Protein AF-A0A2G9QAB9-F1 (afdb_monomer_lite)

Secondary structure (DSSP, 8-state):
-HHHHHHHHTT-TT--HHHHHHHHHHHHHHHHHHHHHHHHHHHTT--GGGSPPP--TTTTTTGGGGGGTS---------------------------------------PPP-------------PPP-PPPP--------HHHHHHHHHHHHHHHTS-----------

Sequence (169 aa):
MEKLLELVKSVYPMADITYLKAKIGSLRSTYNRERKKVQDSQRSGASADDVYVPRLWYYNILHFLSDQTEPRSLLSTLPLTSAEAPDVQPRPFTQEEVVEEPILTQESLSLSQEEAVASRLTESQVPPLRPPTKRARKSRNLEEAAFLRHATAAISMAPDGQEELLDRQ

Radius of gyration: 34.7 Å; chains: 1; bounding box: 94×98×58 Å

Foldseek 3Di:
DVVVQVVVCVVVVPDDPVNVVVVVVVVLVVLVVQVVQQVVQVVVVHDPVRGDDGPPPCNVVCVVSVVVPPDPPPPPPPDPPPDDDDDDDDDDDDDDDDDDDDDDDDDDDDDDDDDDDDDDDDDDDDDDDDDDDPDDDPDPDVVVVVVVVVVVVVVVPPDPPPDPPDDDD

Structure (mmCIF, N/CA/C/O backbone):
data_AF-A0A2G9QAB9-F1
#
_entry.id   AF-A0A2G9QAB9-F1
#
loop_
_atom_site.group_PDB
_atom_site.id
_atom_site.type_symbol
_atom_site.label_atom_id
_atom_site.label_alt_id
_atom_site.label_comp_id
_atom_site.label_asym_id
_atom_site.label_entity_id
_atom_site.label_seq_id
_atom_site.pdbx_PDB_ins_code
_atom_site.Cartn_x
_atom_site.Cartn_y
_atom_site.Cartn_z
_atom_site.occupancy
_atom_site.B_iso_or_equiv
_atom_site.auth_seq_id
_atom_site.auth_comp_id
_atom_site.auth_asym_id
_atom_site.auth_atom_id
_atom_site.pdbx_PDB_model_num
ATOM 1 N N . MET A 1 1 ? -11.568 7.956 9.936 1.00 93.00 1 MET A N 1
ATOM 2 C CA . MET A 1 1 ? -10.921 6.743 10.492 1.00 93.00 1 MET A CA 1
ATOM 3 C C . MET A 1 1 ? -11.928 5.812 11.154 1.00 93.00 1 MET A C 1
ATOM 5 O O . MET A 1 1 ? -11.860 4.622 10.895 1.00 93.00 1 MET A O 1
ATOM 9 N N . GLU A 1 2 ? -12.877 6.325 11.938 1.00 94.44 2 GLU A N 1
ATOM 10 C CA . GLU A 1 2 ? -13.872 5.518 12.672 1.00 94.44 2 GLU A CA 1
ATOM 11 C C . GLU A 1 2 ? -14.754 4.639 11.775 1.00 94.44 2 GLU A C 1
ATOM 13 O O . GLU A 1 2 ? -14.818 3.440 12.007 1.00 94.44 2 GLU A O 1
ATOM 18 N N . LYS A 1 3 ? -15.310 5.187 10.683 1.00 96.75 3 LYS A N 1
ATOM 19 C CA . LYS A 1 3 ? -16.096 4.409 9.700 1.00 96.75 3 LYS A CA 1
ATOM 20 C C . LYS A 1 3 ? -15.342 3.189 9.153 1.00 96.75 3 LYS A C 1
ATOM 22 O O . LYS A 1 3 ? -15.909 2.125 8.957 1.00 96.75 3 LYS A O 1
ATOM 27 N N . LEU A 1 4 ? -14.038 3.338 8.907 1.00 96.44 4 LEU A N 1
ATOM 28 C CA . LEU A 1 4 ? -13.205 2.234 8.429 1.00 96.44 4 LEU A CA 1
ATOM 29 C C . LEU A 1 4 ? -12.921 1.221 9.547 1.00 96.44 4 LEU A C 1
ATOM 31 O O . LEU A 1 4 ? -12.883 0.024 9.284 1.00 96.44 4 LEU A O 1
ATOM 35 N N . LEU A 1 5 ? -12.736 1.686 10.787 1.00 97.50 5 LEU A N 1
ATOM 36 C CA . LEU A 1 5 ? -12.577 0.804 11.942 1.00 97.50 5 LEU A CA 1
ATOM 37 C C . LEU A 1 5 ? -13.835 -0.034 12.187 1.00 97.50 5 LEU A C 1
ATOM 39 O O . LEU A 1 5 ? -13.713 -1.221 12.459 1.00 97.50 5 LEU A O 1
ATOM 43 N N . GLU A 1 6 ? -15.019 0.561 12.059 1.00 97.75 6 GLU A N 1
ATOM 44 C CA . GLU A 1 6 ? -16.305 -0.133 12.165 1.00 97.75 6 GLU A CA 1
ATOM 45 C C . GLU A 1 6 ? -16.415 -1.277 11.147 1.00 97.75 6 GLU A C 1
ATOM 47 O O . GLU A 1 6 ? -16.675 -2.418 11.526 1.00 97.75 6 GLU A O 1
ATOM 52 N N . LEU A 1 7 ? -16.095 -1.007 9.876 1.00 97.25 7 LEU A N 1
ATOM 53 C 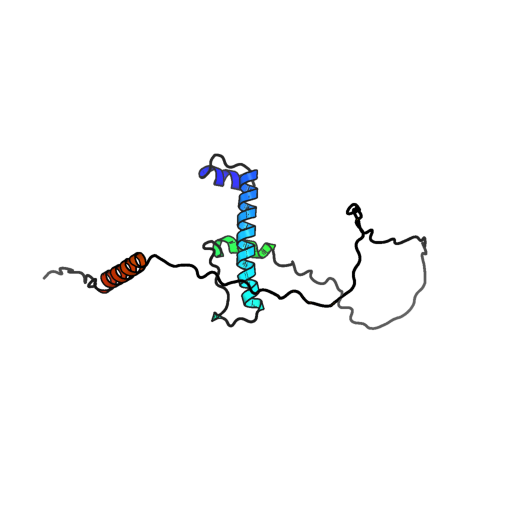CA . LEU A 1 7 ? -16.056 -2.041 8.837 1.00 97.25 7 LEU A CA 1
ATOM 54 C C . LEU A 1 7 ? -15.048 -3.148 9.166 1.00 97.25 7 LEU A C 1
ATOM 56 O O . LEU A 1 7 ? -15.363 -4.328 9.037 1.00 97.25 7 LEU A O 1
ATOM 60 N N . VAL A 1 8 ? -13.847 -2.795 9.631 1.00 97.12 8 VAL A N 1
ATOM 61 C CA . VAL A 1 8 ? -12.816 -3.784 9.984 1.00 97.12 8 VAL A CA 1
ATOM 62 C C . VAL A 1 8 ? -13.223 -4.621 11.197 1.00 97.12 8 VAL A C 1
ATOM 64 O O . VAL A 1 8 ? -12.924 -5.813 11.221 1.00 97.12 8 VAL A O 1
ATOM 67 N N . LYS A 1 9 ? -13.950 -4.049 12.164 1.00 97.38 9 LYS A N 1
ATOM 68 C CA . LYS A 1 9 ? -14.446 -4.767 13.347 1.00 97.38 9 LYS A CA 1
ATOM 69 C C . LYS A 1 9 ? -15.443 -5.875 13.018 1.00 97.38 9 LYS A C 1
ATOM 71 O O . LYS A 1 9 ? -15.509 -6.838 13.773 1.00 97.38 9 LYS A O 1
ATOM 76 N N . SER A 1 10 ? -16.147 -5.789 11.887 1.00 97.12 10 SER A N 1
ATOM 77 C CA . SER A 1 10 ? -17.009 -6.887 11.420 1.00 97.12 10 SER A CA 1
ATOM 78 C C . SER A 1 10 ? -16.228 -8.177 11.124 1.00 97.12 10 SER A C 1
ATOM 80 O O . SER A 1 10 ? -16.763 -9.268 11.295 1.00 97.12 10 SER A O 1
ATOM 82 N N . VAL A 1 11 ? -14.950 -8.060 10.737 1.00 97.19 11 VAL A N 1
ATOM 83 C CA . VAL A 1 11 ? -14.059 -9.195 10.433 1.00 97.19 11 VAL A CA 1
ATOM 84 C C . VAL A 1 11 ? -13.089 -9.472 11.586 1.00 97.19 11 VAL A C 1
ATOM 86 O O . VAL A 1 11 ? -12.785 -10.622 11.887 1.00 97.19 11 VAL A O 1
ATOM 89 N N . TYR A 1 12 ? -12.607 -8.418 12.250 1.00 96.00 12 TYR A N 1
ATOM 90 C CA . TYR A 1 12 ? -11.647 -8.475 13.352 1.00 96.00 12 TYR A CA 1
ATOM 91 C C . TYR A 1 12 ? -12.161 -7.657 14.547 1.00 96.00 12 TYR A C 1
ATOM 93 O O . TYR A 1 12 ? -11.788 -6.490 14.694 1.00 96.00 12 TYR A O 1
ATOM 101 N N . PRO A 1 13 ? -12.978 -8.248 15.438 1.00 96.88 13 PRO A N 1
ATOM 102 C CA . PRO A 1 13 ? -13.661 -7.514 16.512 1.00 96.88 13 PRO A CA 1
ATOM 103 C C . PRO A 1 13 ? -12.726 -6.778 17.480 1.00 96.88 13 PRO A C 1
ATOM 105 O O . PRO A 1 13 ? -13.091 -5.750 18.044 1.00 96.88 13 PRO A O 1
ATOM 108 N N . MET A 1 14 ? -11.504 -7.290 17.653 1.00 96.56 14 MET A N 1
ATOM 109 C CA . MET A 1 14 ? -10.476 -6.727 18.537 1.00 96.56 14 MET A CA 1
ATOM 110 C C . MET A 1 14 ? -9.619 -5.639 17.880 1.00 96.56 14 MET A C 1
ATOM 112 O O . MET A 1 14 ? -8.694 -5.130 18.508 1.00 96.56 14 MET A O 1
ATOM 116 N N . ALA A 1 15 ? -9.892 -5.277 16.625 1.00 97.00 15 ALA A N 1
ATOM 117 C CA . ALA A 1 15 ? -9.153 -4.221 15.952 1.00 97.00 15 ALA A CA 1
ATOM 118 C C . ALA A 1 15 ? -9.376 -2.865 16.641 1.00 97.00 15 ALA A C 1
ATOM 120 O O . ALA A 1 15 ? -10.510 -2.449 16.905 1.00 97.00 15 ALA A O 1
ATOM 121 N N . ASP A 1 16 ? -8.279 -2.150 16.871 1.00 97.00 16 ASP A N 1
ATOM 122 C CA . ASP A 1 16 ? -8.261 -0.782 17.370 1.00 97.00 16 ASP A CA 1
ATOM 123 C C . ASP A 1 16 ? -7.763 0.199 16.289 1.00 97.00 16 ASP A C 1
ATOM 125 O O . ASP A 1 16 ? -7.364 -0.171 15.177 1.00 97.00 16 ASP A O 1
ATOM 129 N N . ILE A 1 17 ? -7.808 1.498 16.600 1.00 96.69 17 ILE A N 1
ATOM 130 C CA . ILE A 1 17 ? -7.351 2.545 15.673 1.00 96.69 17 ILE A CA 1
ATOM 131 C C . ILE A 1 17 ? -5.855 2.379 15.364 1.00 96.69 17 ILE A C 1
ATOM 133 O O . ILE A 1 17 ? -5.431 2.640 14.233 1.00 96.69 17 ILE A O 1
ATOM 137 N N . THR A 1 18 ? -5.061 1.948 16.346 1.00 97.69 18 THR A N 1
ATOM 138 C CA . THR A 1 18 ? -3.613 1.745 16.217 1.00 97.69 18 THR A CA 1
ATOM 139 C C . THR A 1 18 ? -3.305 0.666 15.188 1.00 97.69 18 THR A C 1
ATOM 141 O O . THR A 1 18 ? -2.564 0.919 14.233 1.00 97.69 18 THR A O 1
ATOM 144 N N . TYR A 1 19 ? -3.946 -0.496 15.317 1.00 96.38 19 TYR A N 1
ATOM 145 C CA . TYR A 1 19 ? -3.878 -1.600 14.369 1.00 96.38 19 TYR A CA 1
ATOM 146 C C . TYR A 1 19 ? -4.242 -1.138 12.962 1.00 96.38 19 TYR A C 1
ATOM 148 O O . TYR A 1 19 ? -3.509 -1.405 12.009 1.00 96.38 19 TYR A O 1
ATOM 156 N N . LEU A 1 20 ? -5.340 -0.391 12.820 1.00 97.62 20 LEU A N 1
ATOM 157 C CA . LEU A 1 20 ? -5.798 0.068 11.513 1.00 97.62 20 LEU A CA 1
ATOM 158 C C . LEU A 1 20 ? -4.801 1.032 10.856 1.00 97.62 20 LEU A C 1
ATOM 160 O O . LEU A 1 20 ? -4.479 0.878 9.6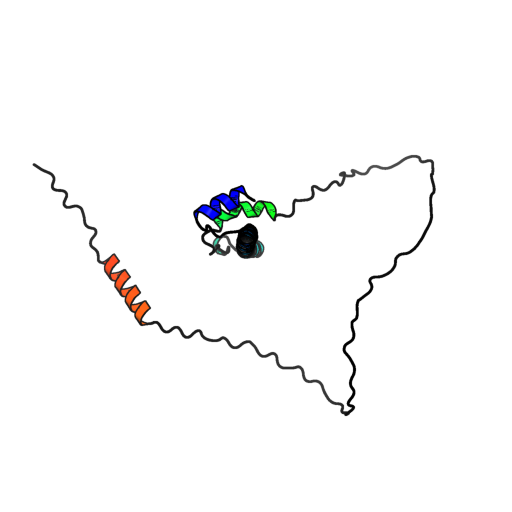76 1.00 97.62 20 LEU A O 1
ATOM 164 N N . LYS A 1 21 ? -4.265 1.998 11.612 1.00 97.44 21 LYS A N 1
ATOM 165 C CA . LYS A 1 21 ? -3.216 2.907 11.120 1.00 97.44 21 LYS A CA 1
ATOM 166 C C . LYS A 1 21 ? -1.971 2.132 10.689 1.00 97.44 21 LYS A C 1
ATOM 168 O O . LYS A 1 21 ? -1.460 2.372 9.594 1.00 97.44 21 LYS A O 1
ATOM 173 N N . ALA A 1 22 ? -1.525 1.176 11.505 1.00 97.94 22 ALA A N 1
ATOM 174 C CA . ALA A 1 22 ? -0.383 0.323 11.189 1.00 97.94 22 ALA A CA 1
ATOM 175 C C . ALA A 1 22 ? -0.632 -0.512 9.921 1.00 97.94 22 ALA A C 1
ATOM 177 O O . ALA A 1 22 ? 0.230 -0.587 9.042 1.00 97.94 22 ALA A O 1
ATOM 178 N N . LYS A 1 23 ? -1.835 -1.077 9.771 1.00 97.25 23 LYS A N 1
ATOM 179 C CA . LYS A 1 23 ? -2.227 -1.865 8.598 1.00 97.25 23 LYS A CA 1
ATOM 180 C C . LYS A 1 23 ? -2.237 -1.024 7.324 1.00 97.25 23 LYS A C 1
ATOM 182 O O . LYS A 1 23 ? -1.653 -1.442 6.326 1.00 97.25 23 LYS A O 1
ATOM 187 N N . ILE A 1 24 ? -2.836 0.168 7.362 1.00 96.75 24 ILE A N 1
ATOM 188 C CA . ILE A 1 24 ? -2.835 1.112 6.232 1.00 96.75 24 ILE A CA 1
ATOM 189 C C . ILE A 1 24 ? -1.400 1.503 5.869 1.00 96.75 24 ILE A C 1
ATOM 191 O O . ILE A 1 24 ? -1.041 1.496 4.692 1.00 96.75 24 ILE A O 1
ATOM 195 N N . GLY A 1 25 ? -0.566 1.804 6.869 1.00 97.25 25 GLY A N 1
ATOM 196 C CA . GLY A 1 25 ? 0.851 2.107 6.667 1.00 97.25 25 GLY A CA 1
ATOM 197 C C . GLY A 1 25 ? 1.595 0.964 5.974 1.00 97.25 25 GLY A C 1
ATOM 198 O O . GLY A 1 25 ? 2.276 1.188 4.974 1.00 97.25 25 GLY A O 1
ATOM 199 N N . SER A 1 26 ? 1.405 -0.272 6.440 1.00 97.88 26 SER A N 1
ATOM 200 C CA . SER A 1 26 ? 2.007 -1.472 5.846 1.00 97.88 26 SER A CA 1
ATOM 201 C C . SER A 1 26 ? 1.554 -1.707 4.399 1.00 97.88 26 SER A C 1
ATOM 203 O O . SER A 1 26 ? 2.387 -1.973 3.525 1.00 97.88 26 SER A O 1
ATOM 205 N N . LEU A 1 27 ? 0.257 -1.536 4.112 1.00 97.12 27 LEU A N 1
ATOM 206 C CA . LEU A 1 27 ? -0.296 -1.652 2.758 1.00 97.12 27 LEU A CA 1
ATOM 207 C C . LEU A 1 27 ? 0.298 -0.603 1.814 1.00 97.12 27 LEU A C 1
ATOM 209 O O . LEU A 1 27 ? 0.808 -0.966 0.755 1.00 97.12 27 LEU A O 1
ATOM 213 N N . ARG A 1 28 ? 0.323 0.673 2.226 1.00 96.81 28 ARG A N 1
ATOM 214 C CA . ARG A 1 28 ? 0.951 1.765 1.460 1.00 96.81 28 ARG A CA 1
ATOM 215 C C . ARG A 1 28 ? 2.426 1.488 1.195 1.00 96.81 28 ARG A C 1
ATOM 217 O O . ARG A 1 28 ? 2.890 1.613 0.069 1.00 96.81 28 ARG A O 1
ATOM 224 N N . SER A 1 29 ? 3.155 1.076 2.228 1.00 97.25 29 SER A N 1
ATOM 225 C CA . SER A 1 29 ? 4.582 0.772 2.141 1.00 97.25 29 SER A CA 1
ATOM 226 C C . SER A 1 29 ? 4.859 -0.365 1.150 1.00 97.25 29 SER A C 1
ATOM 228 O O . SER A 1 29 ? 5.771 -0.274 0.329 1.00 97.25 29 SER A O 1
ATOM 230 N N . THR A 1 30 ? 4.043 -1.421 1.186 1.00 97.69 30 THR A N 1
ATOM 231 C CA . THR A 1 30 ? 4.165 -2.573 0.283 1.00 97.69 30 THR A CA 1
ATOM 232 C C . THR A 1 30 ? 3.836 -2.198 -1.157 1.00 97.69 30 THR A C 1
ATOM 234 O O . THR A 1 30 ? 4.619 -2.514 -2.050 1.00 97.69 30 THR A O 1
ATOM 237 N N . TYR A 1 31 ? 2.746 -1.459 -1.375 1.00 97.62 31 TYR A N 1
ATOM 238 C CA . TYR A 1 31 ? 2.379 -0.949 -2.696 1.00 97.62 31 TYR A CA 1
ATOM 239 C C . TYR A 1 31 ? 3.464 -0.039 -3.284 1.00 97.62 31 TYR A C 1
ATOM 241 O O . TYR A 1 31 ? 3.894 -0.254 -4.412 1.00 97.62 31 TYR A O 1
ATOM 249 N N . ASN A 1 32 ? 3.975 0.922 -2.508 1.00 96.00 32 ASN A N 1
ATOM 250 C CA . ASN A 1 32 ? 4.987 1.868 -2.984 1.00 96.00 32 ASN A CA 1
ATOM 251 C C . ASN A 1 32 ? 6.300 1.176 -3.368 1.00 96.00 32 ASN A C 1
ATOM 253 O O . ASN A 1 32 ? 6.913 1.541 -4.369 1.00 96.00 32 ASN A O 1
ATOM 257 N N . ARG A 1 33 ? 6.723 0.151 -2.613 1.00 96.56 33 ARG A N 1
ATOM 258 C CA . ARG A 1 33 ? 7.885 -0.672 -2.984 1.00 96.56 33 ARG A CA 1
ATOM 259 C C . ARG A 1 33 ? 7.665 -1.401 -4.301 1.00 96.56 33 ARG A C 1
ATOM 261 O O . ARG A 1 33 ? 8.578 -1.458 -5.118 1.00 96.56 33 ARG A O 1
ATOM 268 N N . GLU A 1 34 ? 6.480 -1.970 -4.490 1.00 96.94 34 GLU A N 1
ATOM 269 C CA . GLU A 1 34 ? 6.161 -2.693 -5.716 1.00 96.94 34 GLU A CA 1
ATOM 270 C C . GLU A 1 34 ? 6.085 -1.743 -6.913 1.00 96.94 34 GLU A C 1
ATOM 272 O O . GLU A 1 34 ? 6.718 -1.988 -7.936 1.00 96.94 34 GLU A O 1
ATOM 277 N N . ARG A 1 35 ? 5.404 -0.602 -6.760 1.00 95.06 35 ARG A N 1
ATOM 278 C CA . ARG A 1 35 ? 5.296 0.417 -7.808 1.00 95.06 35 ARG A CA 1
ATOM 279 C C . ARG A 1 35 ? 6.649 1.011 -8.175 1.00 95.06 35 ARG A C 1
ATOM 281 O O . ARG A 1 35 ? 6.883 1.257 -9.351 1.00 95.06 35 ARG A O 1
ATOM 288 N N . LYS A 1 36 ? 7.553 1.189 -7.209 1.00 94.81 36 LYS A N 1
ATOM 289 C CA . LYS A 1 36 ? 8.916 1.643 -7.495 1.00 94.81 36 LYS A CA 1
ATOM 290 C C . LYS A 1 36 ? 9.631 0.715 -8.481 1.00 94.81 36 LYS A C 1
ATOM 292 O O . LYS A 1 36 ? 10.237 1.212 -9.413 1.00 94.81 36 LYS A O 1
ATOM 297 N N . LYS A 1 37 ? 9.491 -0.609 -8.353 1.00 95.19 37 LYS A N 1
ATOM 298 C CA . LYS A 1 37 ? 10.089 -1.559 -9.313 1.00 95.19 37 LYS A CA 1
ATOM 299 C C . LYS A 1 37 ? 9.526 -1.389 -10.723 1.00 95.19 37 LYS A C 1
ATOM 301 O O . LYS A 1 37 ? 10.278 -1.446 -11.689 1.00 95.19 37 LYS A O 1
ATOM 306 N N . VAL A 1 38 ? 8.215 -1.163 -10.830 1.00 93.88 38 VAL A N 1
ATOM 307 C CA . VAL A 1 38 ? 7.553 -0.884 -12.113 1.00 93.88 38 VAL A CA 1
ATOM 308 C C . VAL A 1 38 ? 8.126 0.393 -12.727 1.00 93.88 38 VAL A C 1
ATOM 310 O O . VAL A 1 38 ? 8.597 0.368 -13.860 1.00 93.88 38 VAL A O 1
ATOM 313 N N . GLN A 1 39 ? 8.164 1.484 -11.959 1.00 93.12 39 GLN A N 1
ATOM 314 C CA . GLN A 1 39 ? 8.689 2.775 -12.412 1.00 93.12 39 GLN A CA 1
ATOM 315 C C . GLN A 1 39 ? 10.171 2.698 -12.793 1.00 93.12 39 GLN A C 1
ATOM 317 O O . GLN A 1 39 ? 10.563 3.223 -13.831 1.00 93.12 39 GLN A O 1
ATOM 322 N N . ASP A 1 40 ? 10.984 2.015 -11.987 1.00 92.38 40 ASP A N 1
ATOM 323 C CA . ASP A 1 40 ? 12.408 1.828 -12.254 1.00 92.38 40 ASP A CA 1
ATOM 324 C C . ASP A 1 40 ? 12.609 1.041 -13.563 1.00 92.38 40 ASP A C 1
ATOM 326 O O . ASP A 1 40 ? 13.428 1.442 -14.386 1.00 92.38 40 ASP A O 1
ATOM 330 N N . SER A 1 41 ? 11.807 -0.003 -13.819 1.00 92.56 41 SER A N 1
ATOM 331 C CA . SER A 1 41 ? 11.879 -0.755 -15.084 1.00 92.56 41 SER A CA 1
ATOM 332 C C . SER A 1 41 ? 11.522 0.095 -16.308 1.00 92.56 41 SER A C 1
ATOM 334 O O . SER A 1 41 ? 12.213 0.029 -17.320 1.00 92.56 41 SER A O 1
ATOM 336 N N . GLN A 1 42 ? 10.507 0.959 -16.199 1.00 89.56 42 GLN A N 1
ATOM 337 C CA . GLN A 1 42 ? 10.116 1.877 -17.274 1.00 89.56 42 GLN A CA 1
ATOM 338 C C . GLN A 1 42 ? 11.202 2.928 -17.530 1.00 89.56 42 GLN A C 1
ATOM 340 O O . GLN A 1 42 ? 11.534 3.232 -18.674 1.00 89.56 42 GLN A O 1
ATOM 345 N N . ARG A 1 43 ? 11.793 3.473 -16.458 1.00 88.50 43 ARG A N 1
ATOM 346 C CA . ARG A 1 43 ? 12.820 4.519 -16.540 1.00 88.50 43 ARG A CA 1
ATOM 347 C C . ARG A 1 43 ? 14.127 4.021 -17.151 1.00 88.50 43 ARG A C 1
ATOM 349 O O . ARG A 1 43 ? 14.826 4.804 -17.788 1.00 88.50 43 ARG A O 1
ATOM 356 N N . SER A 1 44 ? 14.459 2.746 -16.974 1.00 83.69 44 SER A N 1
ATOM 357 C CA . SER A 1 44 ? 15.655 2.131 -17.558 1.00 83.69 44 SER A CA 1
ATOM 358 C C . SER A 1 44 ? 15.576 1.919 -19.078 1.00 83.69 44 SER A C 1
ATOM 360 O O . SER A 1 44 ? 16.509 1.355 -19.640 1.00 83.69 44 SER A O 1
ATOM 362 N N . GLY A 1 45 ? 14.515 2.386 -19.750 1.00 73.06 45 GLY A N 1
ATOM 363 C CA . GLY A 1 45 ? 14.372 2.258 -21.203 1.00 73.06 45 GLY A CA 1
ATOM 364 C C . GLY A 1 45 ? 14.088 0.823 -21.644 1.00 73.06 45 GLY A C 1
ATOM 365 O O . GLY A 1 45 ? 14.497 0.426 -22.732 1.00 73.06 45 GLY A O 1
ATOM 366 N N . ALA A 1 46 ? 13.431 0.043 -20.783 1.00 69.25 46 ALA A N 1
ATOM 367 C CA . ALA A 1 46 ? 12.987 -1.306 -21.098 1.00 69.25 46 ALA A CA 1
ATOM 368 C C . ALA A 1 46 ? 12.077 -1.303 -22.340 1.00 69.25 46 ALA A C 1
ATOM 370 O O . ALA A 1 46 ? 11.205 -0.438 -22.471 1.00 69.25 46 ALA A O 1
ATOM 371 N N . SER A 1 47 ? 12.261 -2.284 -23.233 1.00 71.00 47 SER A N 1
ATOM 372 C CA . SER A 1 47 ? 11.263 -2.589 -24.265 1.00 71.00 47 SER A CA 1
ATOM 373 C C . SER A 1 47 ? 9.925 -2.928 -23.592 1.00 71.00 47 SER A C 1
ATOM 375 O O . SER A 1 47 ? 9.902 -3.303 -22.419 1.00 71.00 47 SER A O 1
ATOM 377 N N . ALA A 1 48 ? 8.800 -2.819 -24.305 1.00 69.31 48 ALA A N 1
ATOM 378 C CA . ALA A 1 48 ? 7.472 -3.095 -23.739 1.00 69.31 48 ALA A CA 1
ATOM 379 C C . ALA A 1 48 ? 7.371 -4.493 -23.087 1.00 69.31 48 ALA A C 1
ATOM 381 O O . ALA A 1 48 ? 6.647 -4.661 -22.107 1.00 69.31 48 ALA A O 1
ATOM 382 N N . ASP A 1 49 ? 8.157 -5.454 -23.579 1.00 71.75 49 ASP A N 1
ATOM 383 C CA . ASP A 1 49 ? 8.228 -6.827 -23.068 1.00 71.75 49 ASP A CA 1
ATOM 384 C C . ASP A 1 49 ? 9.131 -6.993 -21.825 1.00 71.75 49 ASP A C 1
ATOM 386 O O . ASP A 1 49 ? 9.041 -8.002 -21.127 1.00 71.75 49 ASP A O 1
ATOM 390 N N . ASP A 1 50 ? 9.964 -5.996 -21.506 1.00 80.06 50 ASP A N 1
ATOM 391 C CA . ASP A 1 50 ? 10.924 -6.008 -20.390 1.00 80.06 50 ASP A CA 1
ATOM 392 C C . ASP A 1 50 ? 10.427 -5.230 -19.151 1.00 80.06 50 ASP A C 1
ATOM 394 O O . ASP A 1 50 ? 11.123 -5.144 -18.131 1.00 80.06 50 ASP A O 1
ATOM 398 N N . VAL A 1 51 ? 9.224 -4.644 -19.205 1.00 88.62 51 VAL A N 1
ATOM 399 C CA . VAL A 1 51 ? 8.650 -3.900 -18.074 1.00 88.62 51 VAL A CA 1
ATOM 400 C C . VAL A 1 51 ? 8.331 -4.855 -16.926 1.00 88.62 51 VAL A C 1
ATOM 402 O O . VAL A 1 51 ? 7.695 -5.897 -17.091 1.00 88.62 51 VAL A O 1
ATOM 405 N N . TYR A 1 52 ? 8.743 -4.479 -15.716 1.00 94.50 52 TYR A N 1
ATOM 406 C CA . TYR A 1 52 ? 8.484 -5.271 -14.524 1.00 94.50 52 TYR A CA 1
ATOM 407 C C . TYR A 1 52 ? 6.979 -5.410 -14.277 1.00 94.50 52 TYR A C 1
ATOM 409 O O . TYR A 1 52 ? 6.287 -4.431 -13.989 1.00 94.50 52 TYR A O 1
ATOM 417 N N . VAL A 1 53 ? 6.495 -6.651 -14.309 1.00 94.31 53 VAL A N 1
ATOM 418 C CA . VAL A 1 53 ? 5.116 -6.992 -13.954 1.00 94.31 53 VAL A CA 1
ATOM 419 C C . VAL A 1 53 ? 4.999 -7.151 -12.430 1.00 94.31 53 VAL A C 1
ATOM 421 O O . VAL A 1 53 ? 5.704 -7.990 -11.848 1.00 94.31 53 VAL A O 1
ATOM 424 N N . PRO A 1 54 ? 4.114 -6.384 -11.758 1.00 96.50 54 PRO A N 1
ATOM 425 C CA . PRO A 1 54 ? 3.856 -6.528 -10.329 1.00 96.50 54 PRO A CA 1
ATOM 426 C C . PRO A 1 54 ? 3.475 -7.957 -9.949 1.00 96.50 54 PRO A C 1
ATOM 428 O O . PRO A 1 54 ? 2.602 -8.572 -10.557 1.00 96.50 54 PRO A O 1
ATOM 431 N N . ARG A 1 55 ? 4.088 -8.471 -8.882 1.00 95.94 55 ARG A N 1
ATOM 432 C CA . ARG A 1 55 ? 3.744 -9.773 -8.286 1.00 95.94 55 ARG A CA 1
ATOM 433 C C . ARG A 1 55 ? 2.718 -9.643 -7.165 1.00 95.94 55 ARG A C 1
ATOM 435 O O . ARG A 1 55 ? 2.149 -10.636 -6.718 1.00 95.94 55 ARG A O 1
ATOM 442 N N . LEU A 1 56 ? 2.508 -8.426 -6.672 1.00 97.12 56 LEU A N 1
ATOM 443 C CA . LEU A 1 56 ? 1.534 -8.134 -5.633 1.00 97.12 56 LEU A CA 1
ATOM 444 C C . LEU A 1 56 ? 0.106 -8.294 -6.180 1.00 97.12 56 LEU A C 1
ATOM 446 O O . LEU A 1 56 ? -0.355 -7.468 -6.957 1.00 97.12 56 LEU A O 1
ATOM 450 N N . TRP A 1 57 ? -0.618 -9.329 -5.747 1.00 97.25 57 TRP A N 1
ATOM 451 C CA . TRP A 1 57 ? -1.933 -9.671 -6.319 1.00 97.25 57 TRP A CA 1
ATOM 452 C C . TRP A 1 57 ? -2.975 -8.542 -6.222 1.00 97.25 57 TRP A C 1
ATOM 454 O O . TRP A 1 57 ? -3.796 -8.366 -7.114 1.00 97.25 57 TRP A O 1
ATOM 464 N N . TYR A 1 58 ? -2.916 -7.734 -5.162 1.00 96.19 58 TYR A N 1
ATOM 465 C CA . TYR A 1 58 ? -3.804 -6.589 -4.930 1.00 96.19 58 TYR A CA 1
ATOM 466 C C . TYR A 1 58 ? -3.223 -5.262 -5.431 1.00 96.19 58 TYR A C 1
ATOM 468 O O . TYR A 1 58 ? -3.679 -4.194 -5.022 1.00 96.19 58 TYR A O 1
ATOM 476 N N . TYR A 1 59 ? -2.211 -5.303 -6.301 1.00 96.88 59 TYR A N 1
ATOM 477 C CA . TYR A 1 59 ? -1.571 -4.106 -6.843 1.00 96.88 59 TYR A CA 1
ATOM 478 C C . TYR A 1 59 ? -2.578 -3.181 -7.534 1.00 96.88 59 TYR A C 1
ATOM 480 O O . TYR A 1 59 ? -2.671 -2.010 -7.175 1.00 96.88 59 TYR A O 1
ATOM 488 N N . ASN A 1 60 ? -3.397 -3.731 -8.439 1.00 95.94 60 ASN A N 1
ATOM 489 C CA . ASN A 1 60 ? -4.405 -2.964 -9.178 1.00 95.94 60 ASN A CA 1
ATOM 490 C C . ASN A 1 60 ? -5.494 -2.391 -8.255 1.00 95.94 60 ASN A C 1
ATOM 492 O O . ASN A 1 60 ? -5.956 -1.275 -8.462 1.00 95.94 60 ASN A O 1
ATOM 496 N N . ILE A 1 61 ? -5.860 -3.111 -7.188 1.00 97.12 61 ILE A N 1
ATOM 497 C CA . ILE A 1 61 ? -6.850 -2.651 -6.197 1.00 97.12 61 ILE A CA 1
ATOM 498 C C . ILE A 1 61 ? -6.321 -1.431 -5.427 1.00 97.12 61 ILE A C 1
ATOM 500 O O . ILE A 1 61 ? -7.082 -0.538 -5.063 1.00 97.12 61 ILE A O 1
ATOM 504 N N . LEU A 1 62 ? -5.008 -1.374 -5.189 1.00 95.81 62 LEU A N 1
ATOM 505 C CA . LEU A 1 62 ? -4.344 -0.260 -4.515 1.00 95.81 62 LEU A CA 1
ATOM 506 C C . LEU A 1 62 ? -3.871 0.842 -5.471 1.00 95.81 62 LEU A C 1
ATOM 508 O O . LEU A 1 62 ? -3.191 1.765 -5.018 1.00 95.81 62 LEU A O 1
ATOM 512 N N . HIS A 1 63 ? -4.243 0.788 -6.757 1.00 94.50 63 HIS A N 1
ATOM 513 C CA . HIS A 1 63 ? -3.764 1.743 -7.755 1.00 94.50 63 HIS A CA 1
ATOM 514 C C . HIS A 1 63 ? -4.058 3.191 -7.354 1.00 94.50 63 HIS A C 1
ATOM 516 O O . HIS A 1 63 ? -3.167 4.018 -7.465 1.00 94.50 63 HIS A O 1
ATOM 522 N N . PHE A 1 64 ? -5.218 3.471 -6.742 1.00 94.25 64 PHE A N 1
ATOM 523 C CA . PHE A 1 64 ? -5.622 4.803 -6.250 1.00 94.25 64 PHE A CA 1
ATOM 524 C C . PHE A 1 64 ? -4.619 5.488 -5.294 1.00 94.25 64 PHE A C 1
ATOM 526 O O . PHE A 1 64 ? -4.741 6.671 -4.983 1.00 94.25 64 PHE A O 1
ATOM 533 N N . LEU A 1 65 ? -3.633 4.755 -4.769 1.00 93.31 65 LEU A N 1
ATOM 534 C CA . LEU A 1 65 ? -2.539 5.322 -3.983 1.00 93.31 65 LEU A CA 1
ATOM 535 C C . LEU A 1 65 ? -1.461 6.012 -4.849 1.00 93.31 65 LEU A C 1
ATOM 537 O O . LEU A 1 65 ? -0.603 6.693 -4.286 1.00 93.31 65 LEU A O 1
ATOM 541 N N . SER A 1 66 ? -1.464 5.851 -6.182 1.00 90.12 66 SER A N 1
ATOM 542 C CA . SER A 1 66 ? -0.558 6.550 -7.117 1.00 90.12 66 SER A CA 1
ATOM 543 C C . SER A 1 66 ? -0.668 8.062 -7.004 1.00 90.12 66 SER A C 1
ATOM 545 O O . SER A 1 66 ? 0.345 8.755 -6.892 1.00 90.12 66 SER A O 1
ATOM 547 N N . ASP A 1 67 ? -1.896 8.550 -6.908 1.00 82.31 67 ASP A N 1
ATOM 548 C CA . ASP A 1 67 ? -2.234 9.966 -7.066 1.00 82.31 67 ASP A CA 1
ATOM 549 C C . ASP A 1 67 ? -1.701 10.826 -5.910 1.00 82.31 67 ASP A C 1
ATOM 551 O O . ASP A 1 67 ? -1.557 12.039 -6.020 1.00 82.31 67 ASP A O 1
ATOM 555 N N . GLN A 1 68 ? -1.370 10.195 -4.780 1.00 73.06 68 GLN A N 1
ATOM 556 C CA . GLN A 1 68 ? -0.838 10.874 -3.594 1.00 73.06 68 GLN A CA 1
ATOM 557 C C . GLN A 1 68 ? 0.680 11.054 -3.620 1.00 73.06 68 GLN A C 1
ATOM 559 O O . GLN A 1 68 ? 1.239 11.686 -2.726 1.00 73.06 68 GLN A O 1
ATOM 564 N N . THR A 1 69 ? 1.361 10.434 -4.578 1.00 65.50 69 THR A N 1
ATOM 565 C CA . THR A 1 69 ? 2.821 10.265 -4.539 1.00 65.50 69 THR A CA 1
ATOM 566 C C . THR A 1 69 ? 3.545 10.847 -5.735 1.00 65.50 69 THR A C 1
ATOM 568 O O . THR A 1 69 ? 4.775 10.874 -5.727 1.00 65.50 69 THR A O 1
ATOM 571 N N . GLU A 1 70 ? 2.818 11.308 -6.749 1.00 67.50 70 GLU A N 1
ATOM 572 C CA . GLU A 1 70 ? 3.438 12.159 -7.748 1.00 67.50 70 GLU A CA 1
ATOM 573 C C . GLU A 1 70 ? 3.771 13.502 -7.094 1.00 67.50 70 GLU A C 1
ATOM 575 O O . GLU A 1 70 ? 2.940 14.046 -6.354 1.00 67.50 70 GLU A O 1
ATOM 580 N N . PRO A 1 71 ? 4.984 14.039 -7.312 1.00 66.31 71 PRO A N 1
ATOM 581 C CA . PRO A 1 71 ? 5.270 15.416 -6.961 1.00 66.31 71 PRO A CA 1
ATOM 582 C C . PRO A 1 71 ? 4.186 16.253 -7.627 1.00 66.31 71 PRO A C 1
ATOM 584 O O . PRO A 1 71 ? 4.102 16.269 -8.855 1.00 66.31 71 PRO A O 1
ATOM 587 N N . ARG A 1 72 ? 3.317 16.899 -6.835 1.00 65.00 72 ARG A N 1
ATOM 588 C CA . ARG A 1 72 ? 2.418 17.918 -7.376 1.00 65.00 72 ARG A CA 1
ATOM 589 C C . ARG A 1 72 ? 3.324 18.885 -8.115 1.00 65.00 72 ARG A C 1
ATOM 591 O O . ARG A 1 72 ? 4.122 19.563 -7.472 1.00 65.00 72 ARG A O 1
ATOM 598 N N . SER A 1 73 ? 3.253 18.859 -9.444 1.00 58.88 73 SER A N 1
ATOM 599 C CA . SER A 1 73 ? 4.024 19.756 -10.287 1.00 58.88 73 SER A CA 1
ATOM 600 C C . SER A 1 73 ? 3.678 21.157 -9.814 1.00 58.88 73 SER A C 1
ATOM 602 O O . SER A 1 73 ? 2.522 21.577 -9.910 1.00 58.88 73 SER A O 1
ATOM 604 N N . LEU A 1 74 ? 4.637 21.821 -9.167 1.00 64.75 74 LEU A N 1
ATOM 605 C CA . LEU A 1 74 ? 4.478 23.208 -8.779 1.00 64.75 74 LEU A CA 1
ATOM 606 C C . LEU A 1 74 ? 4.378 23.953 -10.102 1.00 64.75 74 LEU A C 1
ATOM 608 O O . LEU A 1 74 ? 5.383 24.122 -10.790 1.00 64.75 74 LEU A O 1
ATOM 612 N N . LEU A 1 75 ? 3.153 24.305 -10.500 1.00 58.81 75 LEU A N 1
ATOM 613 C CA . LEU A 1 75 ? 2.931 25.212 -11.612 1.00 58.81 75 LEU A CA 1
ATOM 614 C C . LEU A 1 75 ? 3.791 26.437 -11.328 1.00 58.81 75 LEU A C 1
ATOM 616 O O . LEU A 1 75 ? 3.597 27.123 -10.327 1.00 58.81 75 LEU A O 1
ATOM 620 N N . SER A 1 76 ? 4.815 26.609 -12.159 1.00 56.78 76 SER A N 1
ATOM 621 C CA . SER A 1 76 ? 5.800 27.665 -12.040 1.00 56.78 76 SER A CA 1
ATOM 622 C C . SER A 1 76 ? 5.067 29.001 -12.054 1.00 56.78 76 SER A C 1
ATOM 624 O O . SER A 1 76 ? 4.601 29.448 -13.097 1.00 56.78 76 SER A O 1
ATOM 626 N N . THR A 1 77 ? 4.960 29.648 -10.895 1.00 60.94 77 THR A N 1
ATOM 627 C CA . THR A 1 77 ? 4.549 31.051 -10.788 1.00 60.94 77 THR A CA 1
ATOM 628 C C . THR A 1 77 ? 5.716 31.953 -11.190 1.00 60.94 77 THR A C 1
ATOM 630 O O . THR A 1 77 ? 6.047 32.902 -10.488 1.00 60.94 77 THR A O 1
ATOM 633 N N . LEU A 1 78 ? 6.412 31.636 -12.281 1.00 66.38 78 LEU A N 1
ATOM 634 C CA . LEU A 1 78 ? 7.290 32.605 -12.909 1.00 66.38 78 LEU A CA 1
ATOM 635 C C . LEU A 1 78 ? 6.436 33.342 -13.937 1.00 66.38 78 LEU A C 1
ATOM 637 O O . LEU A 1 78 ? 5.942 32.704 -14.872 1.00 66.38 78 LEU A O 1
ATOM 641 N N . PRO A 1 79 ? 6.210 34.661 -13.778 1.00 59.16 79 PRO A N 1
ATOM 642 C CA . PRO A 1 79 ? 5.679 35.436 -14.881 1.00 59.16 79 PRO A CA 1
ATOM 643 C C . PRO A 1 79 ? 6.648 35.221 -16.041 1.00 59.16 79 PRO A C 1
ATOM 645 O O . PRO A 1 79 ? 7.859 35.354 -15.872 1.00 59.16 79 PRO A O 1
ATOM 648 N N . LEU A 1 80 ? 6.132 34.819 -17.198 1.00 53.22 80 LEU A N 1
ATOM 649 C CA . LEU A 1 80 ? 6.912 34.774 -18.424 1.00 53.22 80 LEU A CA 1
ATOM 650 C C . LEU A 1 80 ? 7.307 36.229 -18.725 1.00 53.22 80 LEU A C 1
ATOM 652 O O . LEU A 1 80 ? 6.545 36.967 -19.346 1.00 53.22 80 LEU A O 1
ATOM 656 N N . THR A 1 81 ? 8.432 36.690 -18.172 1.00 51.12 81 THR A N 1
ATOM 657 C CA . THR A 1 81 ? 8.905 38.062 -18.342 1.00 51.12 81 THR A CA 1
ATOM 658 C C . THR A 1 81 ? 9.436 38.179 -19.765 1.00 51.12 81 THR A C 1
ATOM 660 O O . THR A 1 81 ? 10.613 37.940 -20.032 1.00 51.12 81 THR A O 1
ATOM 663 N N . SER A 1 82 ? 8.544 38.494 -20.701 1.00 50.22 82 SER A N 1
ATOM 664 C CA . SER A 1 82 ? 8.937 39.038 -21.993 1.00 50.22 82 SER A CA 1
ATOM 665 C C . SER A 1 82 ? 9.590 40.388 -21.718 1.00 50.22 82 SER A C 1
ATOM 667 O O . SER A 1 82 ? 8.929 41.328 -21.283 1.00 50.22 82 SER A O 1
ATOM 669 N N . ALA A 1 83 ? 10.906 40.438 -21.879 1.00 52.62 83 ALA A N 1
ATOM 670 C CA . ALA A 1 83 ? 11.704 41.635 -21.714 1.00 52.62 83 ALA A CA 1
ATOM 671 C C . ALA A 1 83 ? 11.418 42.637 -22.842 1.00 52.62 83 ALA A C 1
ATOM 673 O O . ALA A 1 83 ? 11.600 42.299 -24.007 1.00 52.62 83 ALA A O 1
ATOM 674 N N . GLU A 1 84 ? 11.066 43.872 -22.487 1.00 40.16 84 GLU A N 1
ATOM 675 C CA . GLU A 1 84 ? 11.563 45.076 -23.162 1.00 40.16 84 GLU A CA 1
ATOM 676 C C . GLU A 1 84 ? 11.619 46.227 -22.138 1.00 40.16 84 GLU A C 1
ATOM 678 O O . GLU A 1 84 ? 10.801 46.294 -21.223 1.00 40.16 84 GLU A O 1
ATOM 683 N N . ALA A 1 85 ? 12.679 47.032 -22.213 1.00 48.75 85 ALA A N 1
ATOM 684 C CA . ALA A 1 85 ? 13.263 47.817 -21.121 1.00 48.75 85 ALA A CA 1
ATOM 685 C C . ALA A 1 85 ? 12.814 49.318 -21.118 1.00 48.75 85 ALA A C 1
ATOM 687 O O . ALA A 1 85 ? 11.751 49.612 -21.653 1.00 48.75 85 ALA A O 1
ATOM 688 N N . PRO A 1 86 ? 13.522 50.277 -20.475 1.00 61.97 86 PRO A N 1
ATOM 689 C CA . PRO A 1 86 ? 13.123 50.910 -19.204 1.00 61.97 86 PRO A CA 1
ATOM 690 C C . PRO A 1 86 ? 12.962 52.451 -19.278 1.00 61.97 86 PRO A C 1
ATOM 692 O O . PRO A 1 86 ? 13.615 53.073 -20.107 1.00 61.97 86 PRO A O 1
ATOM 695 N N . ASP A 1 87 ? 12.223 53.099 -18.358 1.00 39.28 87 ASP A N 1
ATOM 696 C CA . ASP A 1 87 ? 12.522 54.504 -17.997 1.00 39.28 87 ASP A CA 1
ATOM 697 C C . ASP A 1 87 ? 11.933 54.998 -16.648 1.00 39.28 87 ASP A C 1
ATOM 699 O O . ASP A 1 87 ? 10.784 54.726 -16.308 1.00 39.28 87 ASP A O 1
ATOM 703 N N . VAL A 1 88 ? 12.765 55.783 -15.948 1.00 41.28 88 VAL A N 1
ATOM 704 C CA . VAL A 1 88 ? 12.566 56.727 -14.816 1.00 41.28 88 VAL A CA 1
ATOM 705 C C . VAL A 1 88 ? 12.127 56.247 -13.408 1.00 41.28 88 VAL A C 1
ATOM 707 O O . VAL A 1 88 ? 10.972 55.947 -13.128 1.00 41.28 88 VAL A O 1
ATOM 710 N N . GLN A 1 89 ? 13.074 56.359 -12.461 1.00 52.78 89 GLN A N 1
ATOM 711 C CA . GLN A 1 89 ? 12.925 56.433 -10.987 1.00 52.78 89 GLN A CA 1
ATOM 712 C C . GLN A 1 89 ? 12.714 57.894 -10.511 1.00 52.78 89 GLN A C 1
ATOM 714 O O . GLN A 1 89 ? 13.213 58.794 -11.191 1.00 52.78 89 GLN A O 1
ATOM 719 N N . PRO A 1 90 ? 12.073 58.186 -9.346 1.00 46.47 90 PRO A N 1
ATOM 720 C CA . PRO A 1 90 ? 12.813 58.279 -8.062 1.00 46.47 90 PRO A CA 1
ATOM 721 C C . PRO A 1 90 ? 12.015 57.831 -6.798 1.00 46.47 90 PRO A C 1
ATOM 723 O O . PRO A 1 90 ? 10.907 58.295 -6.562 1.00 46.47 90 PRO A O 1
ATOM 726 N N . ARG A 1 91 ? 12.560 56.945 -5.937 1.00 36.88 91 ARG A N 1
ATOM 727 C CA . ARG A 1 91 ? 13.408 57.220 -4.728 1.00 36.88 91 ARG A CA 1
ATOM 728 C C . ARG A 1 91 ? 12.607 57.002 -3.398 1.00 36.88 91 ARG A C 1
ATOM 730 O O . ARG A 1 91 ? 11.408 56.772 -3.464 1.00 36.88 91 ARG A O 1
ATOM 737 N N . PRO A 1 92 ? 13.225 56.955 -2.197 1.00 46.19 92 PRO A N 1
ATOM 738 C CA . PRO A 1 92 ? 13.562 55.730 -1.462 1.00 46.19 92 PRO A CA 1
ATOM 739 C C . PRO A 1 92 ? 12.900 55.661 -0.064 1.00 46.19 92 PRO A C 1
ATOM 741 O O . PRO A 1 92 ? 12.627 56.688 0.548 1.00 46.19 92 PRO A O 1
ATOM 744 N N . PHE A 1 93 ? 12.762 54.473 0.524 1.00 31.62 93 PHE A N 1
ATOM 745 C CA . PHE A 1 93 ? 12.733 54.362 1.988 1.00 31.62 93 PHE A CA 1
ATOM 746 C C . PHE A 1 93 ? 13.709 53.276 2.428 1.00 31.62 93 PHE A C 1
ATOM 748 O O . PHE A 1 93 ? 13.473 52.080 2.287 1.00 31.62 93 PHE A O 1
ATOM 755 N N . THR A 1 94 ? 14.852 53.765 2.890 1.00 39.78 94 THR A N 1
ATOM 756 C CA . THR A 1 94 ? 15.936 53.077 3.579 1.00 39.78 94 THR A CA 1
ATOM 757 C C . THR A 1 94 ? 15.458 52.579 4.934 1.00 39.78 94 THR A C 1
ATOM 759 O O . THR A 1 94 ? 14.944 53.376 5.715 1.00 39.78 94 THR A O 1
ATOM 762 N N . GLN A 1 95 ? 15.705 51.304 5.232 1.00 35.59 95 GLN A N 1
ATOM 763 C CA . GLN A 1 95 ? 15.919 50.800 6.590 1.00 35.59 95 GLN A CA 1
ATOM 764 C C . GLN A 1 95 ? 16.977 49.695 6.482 1.00 35.59 95 GLN A C 1
ATOM 766 O O . GLN A 1 95 ? 16.662 48.551 6.165 1.00 35.59 95 GLN A O 1
ATOM 771 N N . GLU A 1 96 ? 18.244 50.080 6.633 1.00 43.28 96 GLU A N 1
ATOM 772 C CA . GLU A 1 96 ? 19.345 49.158 6.906 1.00 43.28 96 GLU A CA 1
ATOM 773 C C . GLU A 1 96 ? 19.460 48.991 8.421 1.00 43.28 96 GLU A C 1
ATOM 775 O O . GLU A 1 96 ? 19.56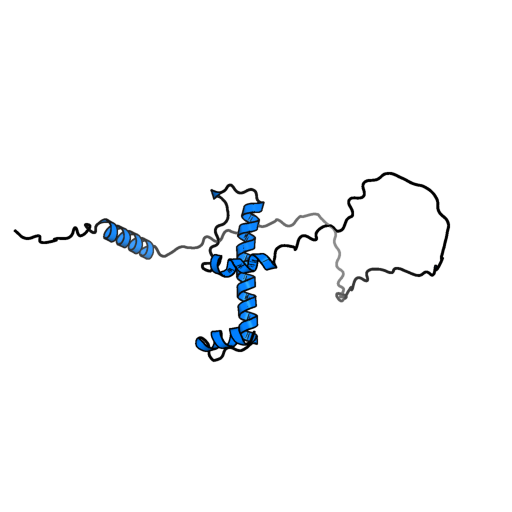5 49.994 9.118 1.00 43.28 96 GLU A O 1
ATOM 780 N N . GLU A 1 97 ? 19.488 47.752 8.908 1.00 39.44 97 GLU A N 1
ATOM 781 C CA . GLU A 1 97 ? 20.409 47.310 9.965 1.00 39.44 97 GLU A CA 1
ATOM 782 C C . GLU A 1 97 ? 20.466 45.768 9.886 1.00 39.44 97 GLU A C 1
ATOM 784 O O . GLU A 1 97 ? 19.439 45.114 10.047 1.00 39.44 97 GLU A O 1
ATOM 789 N N . VAL A 1 98 ? 21.493 45.183 9.247 1.00 38.03 98 VAL A N 1
ATOM 790 C CA . VAL A 1 98 ? 22.687 44.553 9.869 1.00 38.03 98 VAL A CA 1
ATOM 791 C C . VAL A 1 98 ? 22.236 43.478 10.891 1.00 38.03 98 VAL A C 1
ATOM 793 O O . VAL A 1 98 ? 21.474 43.759 11.802 1.00 38.03 98 VAL A O 1
ATOM 796 N N . VAL A 1 99 ? 22.569 42.191 10.755 1.00 35.88 99 VAL A N 1
ATOM 797 C CA . VAL A 1 99 ? 23.795 41.576 11.298 1.00 35.88 99 VAL A CA 1
ATOM 798 C C . VAL A 1 99 ? 23.673 40.034 11.139 1.00 35.88 99 VAL A C 1
ATOM 800 O O . VAL A 1 99 ? 22.677 39.458 11.562 1.00 35.88 99 VAL A O 1
ATOM 803 N N . GLU A 1 100 ? 24.722 39.415 10.577 1.00 40.94 100 GLU A N 1
ATOM 804 C CA . GLU A 1 100 ? 25.250 38.037 10.775 1.00 40.94 100 GLU A CA 1
ATOM 805 C C . GLU A 1 100 ? 24.481 36.782 10.284 1.00 40.94 100 GLU A C 1
ATOM 807 O O . GLU A 1 100 ? 23.490 36.336 10.859 1.00 40.94 100 GLU A O 1
ATOM 812 N N . GLU A 1 101 ? 25.085 36.090 9.302 1.00 47.50 101 GLU A N 1
ATOM 813 C CA . GLU A 1 101 ? 25.179 34.619 9.326 1.00 47.50 101 GLU A CA 1
ATOM 814 C C . GLU A 1 101 ? 25.931 34.182 10.593 1.00 47.50 101 GLU A C 1
ATOM 816 O O . GLU A 1 101 ? 26.899 34.843 10.968 1.00 47.50 101 GLU A O 1
ATOM 821 N N . PRO A 1 102 ? 25.607 33.021 11.193 1.00 45.47 102 PRO A N 1
ATOM 822 C CA . PRO A 1 102 ? 26.661 32.009 11.190 1.00 45.47 102 PRO A CA 1
ATOM 823 C C . PRO A 1 102 ? 26.203 30.541 11.082 1.00 45.47 102 PRO A C 1
ATOM 825 O O . PRO A 1 102 ? 25.358 30.051 11.823 1.00 45.47 102 PRO A O 1
ATOM 828 N N . ILE A 1 103 ? 26.902 29.840 10.187 1.00 36.16 103 ILE A N 1
ATOM 829 C CA . ILE A 1 103 ? 27.626 28.574 10.391 1.00 36.16 103 ILE A CA 1
ATOM 830 C C . ILE A 1 103 ? 26.850 27.353 10.931 1.00 36.16 103 ILE A C 1
ATOM 832 O O . ILE A 1 103 ? 26.522 27.211 12.104 1.00 36.16 103 ILE A O 1
ATOM 836 N N . LEU A 1 104 ? 26.744 26.379 10.026 1.00 46.62 104 LEU A N 1
ATOM 837 C CA . LEU A 1 104 ? 26.540 24.946 10.227 1.00 46.62 104 LEU A CA 1
ATOM 838 C C . LEU A 1 104 ? 27.461 24.394 11.336 1.00 46.62 104 LEU A C 1
ATOM 840 O O . LEU A 1 104 ? 28.650 24.162 11.111 1.00 46.62 104 LEU A O 1
ATOM 844 N N . THR A 1 105 ? 26.916 24.145 12.527 1.00 37.84 105 THR A N 1
ATOM 845 C CA . THR A 1 105 ? 27.631 23.459 13.607 1.00 37.84 105 THR A CA 1
ATOM 846 C C . THR A 1 105 ? 27.460 21.948 13.491 1.00 37.84 105 THR A C 1
ATOM 848 O O . THR A 1 105 ? 26.398 21.362 13.685 1.00 37.84 105 THR A O 1
ATOM 851 N N . GLN A 1 106 ? 28.573 21.333 13.111 1.00 44.53 106 GLN A N 1
ATOM 852 C CA . GLN A 1 106 ? 28.854 19.911 13.119 1.00 44.53 106 GLN A CA 1
ATOM 853 C C . GLN A 1 106 ? 28.874 19.410 14.571 1.00 44.53 106 GLN A C 1
ATOM 855 O O . GLN A 1 106 ? 29.749 19.785 15.349 1.00 44.53 106 GLN A O 1
ATOM 860 N N . GLU A 1 107 ? 27.925 18.552 14.936 1.00 36.94 107 GLU A N 1
ATOM 861 C CA . GLU A 1 107 ? 27.941 17.875 16.232 1.00 36.94 107 GLU A CA 1
ATOM 862 C C . GLU A 1 107 ? 28.875 16.665 16.161 1.00 36.94 107 GLU A C 1
ATOM 864 O O . GLU A 1 107 ? 28.512 15.557 15.767 1.00 36.94 107 GLU A O 1
ATOM 869 N N . SER A 1 108 ? 30.130 16.915 16.516 1.00 45.00 108 SER A N 1
ATOM 870 C CA . SER A 1 108 ? 31.096 15.914 16.941 1.00 45.00 108 SER A CA 1
ATOM 871 C C . SER A 1 108 ? 30.768 15.457 18.366 1.00 45.00 108 SER A C 1
ATOM 873 O O . SER A 1 108 ? 30.806 16.266 19.292 1.00 45.00 108 SER A O 1
ATOM 875 N N . LEU A 1 109 ? 30.524 14.158 18.558 1.00 34.69 109 LEU A N 1
ATOM 876 C CA . LEU A 1 109 ? 30.671 13.508 19.860 1.00 34.69 109 LEU A CA 1
ATOM 877 C C . LEU A 1 109 ? 31.780 12.458 19.782 1.00 34.69 109 LEU A C 1
ATOM 879 O O . LEU A 1 109 ? 31.736 11.516 18.992 1.00 34.69 109 LEU A O 1
ATOM 883 N N . SER A 1 110 ? 32.791 12.721 20.604 1.00 40.34 110 SER A N 1
ATOM 884 C CA . SER A 1 110 ? 34.075 12.054 20.762 1.00 40.34 110 SER A CA 1
ATOM 885 C C . SER A 1 110 ? 34.011 10.541 20.943 1.00 40.34 110 SER A C 1
ATOM 887 O O . SER A 1 110 ? 33.282 10.024 21.787 1.00 40.34 110 SER A O 1
ATOM 889 N N . LEU A 1 111 ? 34.912 9.859 20.234 1.00 32.44 111 LEU A N 1
ATOM 890 C CA . LEU A 1 111 ? 35.430 8.544 20.589 1.00 32.44 111 LEU A CA 1
ATOM 891 C C . LEU A 1 111 ? 36.580 8.745 21.586 1.00 32.44 111 LEU A C 1
ATOM 893 O O . LEU A 1 111 ? 37.560 9.425 21.277 1.00 32.44 111 LEU A O 1
ATOM 897 N N . SER A 1 112 ? 36.440 8.182 22.782 1.00 45.78 112 SER A N 1
ATOM 898 C CA . SER A 1 112 ? 37.456 8.252 23.826 1.00 45.78 112 SER A CA 1
ATOM 899 C C . SER A 1 112 ? 38.729 7.493 23.447 1.00 45.78 112 SER A C 1
ATOM 901 O O . SER A 1 112 ? 38.703 6.336 23.035 1.00 45.78 112 SER A O 1
ATOM 903 N N . GLN A 1 113 ? 39.822 8.219 23.635 1.00 47.69 113 GLN A N 1
ATOM 904 C CA . GLN A 1 113 ? 41.221 7.845 23.774 1.00 47.69 113 GLN A CA 1
ATOM 905 C C . GLN A 1 113 ? 41.455 6.579 24.616 1.00 47.69 113 GLN A C 1
ATOM 907 O O . GLN A 1 113 ? 40.967 6.501 25.740 1.00 47.69 113 GLN A O 1
ATOM 912 N N . GLU A 1 114 ? 42.303 5.669 24.129 1.00 41.44 114 GLU A N 1
ATOM 913 C CA . GLU A 1 114 ? 43.372 5.104 24.959 1.00 41.44 114 GLU A CA 1
ATOM 914 C C . GLU A 1 114 ? 44.553 4.625 24.103 1.00 41.44 114 GLU A C 1
ATOM 916 O O . GLU A 1 114 ? 44.406 4.235 22.944 1.00 41.44 114 GLU A O 1
ATOM 921 N N . GLU A 1 115 ? 45.732 4.771 24.685 1.00 41.62 115 GLU A N 1
ATOM 922 C CA . GLU A 1 115 ? 47.064 4.770 24.101 1.00 41.62 115 GLU A CA 1
ATOM 923 C C . GLU A 1 115 ? 47.663 3.357 24.111 1.00 41.62 115 GLU A C 1
ATOM 925 O O . GLU A 1 115 ? 47.593 2.669 25.118 1.00 41.62 115 GLU A O 1
ATOM 930 N N . ALA A 1 116 ? 48.358 2.942 23.051 1.00 36.88 116 ALA A N 1
ATOM 931 C CA . ALA A 1 116 ? 49.507 2.046 23.208 1.00 36.88 116 ALA A CA 1
ATOM 932 C C . ALA A 1 116 ? 50.396 2.113 21.966 1.00 36.88 116 ALA A C 1
ATOM 934 O O . ALA A 1 116 ? 50.071 1.638 20.878 1.00 36.88 116 ALA A O 1
ATOM 935 N N . VAL A 1 117 ? 51.540 2.746 22.171 1.00 39.56 117 VAL A N 1
ATOM 936 C CA . VAL A 1 117 ? 52.616 2.974 21.219 1.00 39.56 117 VAL A CA 1
ATOM 937 C C . VAL A 1 117 ? 53.339 1.655 20.930 1.00 39.56 117 VAL A C 1
ATOM 939 O O . VAL A 1 117 ? 53.920 1.059 21.832 1.00 39.56 117 VAL A O 1
ATOM 942 N N . ALA A 1 118 ? 53.376 1.221 19.669 1.00 34.84 118 ALA A N 1
ATOM 943 C CA . ALA A 1 118 ? 54.434 0.341 19.173 1.00 34.84 118 ALA A CA 1
ATOM 944 C C . ALA A 1 118 ? 54.618 0.520 17.660 1.00 34.84 118 ALA A C 1
ATOM 946 O O . ALA A 1 118 ? 53.808 0.101 16.838 1.00 34.84 118 ALA A O 1
ATOM 947 N N . SER A 1 119 ? 55.721 1.178 17.325 1.00 43.09 119 SER A N 1
ATOM 948 C CA . SER A 1 119 ? 56.276 1.426 16.001 1.00 43.09 119 SER A CA 1
ATOM 949 C C . SER A 1 119 ? 56.294 0.200 15.081 1.00 43.09 119 SER A C 1
ATOM 951 O O . SER A 1 119 ? 56.721 -0.869 15.514 1.00 43.09 119 SER A O 1
ATOM 953 N N . ARG A 1 120 ? 56.032 0.399 13.777 1.00 41.03 120 ARG A N 1
ATOM 954 C CA . ARG A 1 120 ? 56.992 0.127 12.680 1.00 41.03 120 ARG A CA 1
ATOM 955 C C . ARG A 1 120 ? 56.397 0.388 11.287 1.00 41.03 120 ARG A C 1
ATOM 957 O O . ARG A 1 120 ? 55.252 0.072 11.004 1.00 41.03 120 ARG A O 1
ATOM 964 N N . LEU A 1 121 ? 57.247 0.991 10.458 1.00 46.22 121 LEU A N 1
ATOM 965 C CA . LEU A 1 121 ? 57.116 1.281 9.029 1.00 46.22 121 LEU A CA 1
ATOM 966 C C . LEU A 1 121 ? 56.968 0.013 8.166 1.00 46.22 121 LEU A C 1
ATOM 968 O O . LEU A 1 121 ? 57.306 -1.077 8.624 1.00 46.22 121 LEU A O 1
ATOM 972 N N . THR A 1 122 ? 56.625 0.237 6.886 1.00 40.66 122 THR A N 1
ATOM 973 C CA . THR A 1 122 ? 56.394 -0.701 5.754 1.00 40.66 122 THR A CA 1
ATOM 974 C C . THR A 1 122 ? 54.940 -1.179 5.695 1.00 40.66 122 THR A C 1
ATOM 976 O O . THR A 1 122 ? 54.354 -1.491 6.717 1.00 40.66 122 THR A O 1
ATOM 979 N N . GLU A 1 123 ? 54.225 -1.264 4.581 1.00 40.53 123 GLU A N 1
ATOM 980 C CA . GLU A 1 123 ? 54.436 -1.019 3.156 1.00 40.53 123 GLU A CA 1
ATOM 981 C C . GLU A 1 123 ? 53.076 -1.368 2.519 1.00 40.53 123 GLU A C 1
ATOM 983 O O . GLU A 1 123 ? 52.317 -2.182 3.048 1.00 40.53 123 GLU A O 1
ATOM 988 N N . SER A 1 124 ? 52.724 -0.697 1.428 1.00 50.50 124 SER A N 1
ATOM 989 C CA . SER A 1 124 ? 51.458 -0.842 0.706 1.00 50.50 124 SER A CA 1
ATOM 990 C C . SER A 1 124 ? 51.061 -2.301 0.438 1.00 50.50 124 SER A C 1
ATOM 992 O O . SER A 1 124 ? 51.722 -2.961 -0.355 1.00 50.50 124 SER A O 1
ATOM 994 N N . GLN A 1 125 ? 49.915 -2.754 0.961 1.00 43.16 125 GLN A N 1
ATOM 995 C CA . GLN A 1 125 ? 49.149 -3.854 0.362 1.00 43.16 125 GLN A CA 1
ATOM 996 C C . GLN A 1 125 ? 47.639 -3.603 0.495 1.00 43.16 125 GLN A C 1
ATOM 998 O O . GLN A 1 125 ? 47.077 -3.549 1.589 1.00 43.16 125 GLN A O 1
ATOM 1003 N N . VAL A 1 126 ? 46.984 -3.451 -0.655 1.00 53.78 126 VAL A N 1
ATOM 1004 C CA . VAL A 1 126 ? 45.530 -3.313 -0.814 1.00 53.78 126 VAL A CA 1
ATOM 1005 C C . VAL A 1 126 ? 44.835 -4.614 -0.367 1.00 53.78 126 VAL A C 1
ATOM 1007 O O . VAL A 1 126 ? 45.273 -5.693 -0.771 1.00 53.78 126 VAL A O 1
ATOM 1010 N N . PRO A 1 127 ? 43.743 -4.570 0.422 1.00 52.06 127 PRO A N 1
ATOM 1011 C CA . PRO A 1 127 ? 43.001 -5.776 0.785 1.00 52.06 127 PRO A CA 1
ATOM 1012 C C . PRO A 1 127 ? 42.377 -6.432 -0.461 1.00 52.06 127 PRO A C 1
ATOM 1014 O O . PRO A 1 127 ? 41.721 -5.736 -1.242 1.00 52.06 127 PRO A O 1
ATOM 1017 N N . PRO A 1 128 ? 42.496 -7.757 -0.663 1.00 53.66 128 PRO A N 1
ATOM 1018 C CA . PRO A 1 128 ? 41.839 -8.411 -1.784 1.00 53.66 128 PRO A CA 1
ATOM 1019 C C . PRO A 1 128 ? 40.319 -8.413 -1.583 1.00 53.66 128 PRO A C 1
ATOM 1021 O O . PRO A 1 128 ? 39.801 -8.978 -0.615 1.00 53.66 128 PRO A O 1
ATOM 1024 N N . LEU A 1 129 ? 39.600 -7.813 -2.533 1.00 50.16 129 LEU A N 1
ATOM 1025 C CA . LEU A 1 129 ? 38.145 -7.884 -2.639 1.00 50.16 129 LEU A CA 1
ATOM 1026 C C . LEU A 1 129 ? 37.724 -9.340 -2.892 1.00 50.16 129 LEU A C 1
ATOM 1028 O O . LEU A 1 129 ? 37.953 -9.894 -3.966 1.00 50.16 129 LEU A O 1
ATOM 1032 N N . ARG A 1 130 ? 37.100 -9.977 -1.897 1.00 63.72 130 ARG A N 1
ATOM 1033 C CA . ARG A 1 130 ? 36.496 -11.308 -2.053 1.00 63.72 130 ARG A CA 1
ATOM 1034 C C . ARG A 1 130 ? 35.123 -11.167 -2.730 1.00 63.72 130 ARG A C 1
ATOM 1036 O O . ARG A 1 130 ? 34.269 -10.477 -2.174 1.00 63.72 130 ARG A O 1
ATOM 1043 N N . PRO A 1 131 ? 34.856 -11.823 -3.874 1.00 61.91 131 PRO A N 1
ATOM 1044 C CA . PRO A 1 131 ? 33.512 -11.857 -4.444 1.00 61.91 131 PRO A CA 1
ATOM 1045 C C . PRO A 1 131 ? 32.581 -12.744 -3.592 1.00 61.91 131 PRO A C 1
ATOM 1047 O O . PRO A 1 131 ? 33.034 -13.747 -3.030 1.00 61.91 131 PRO A O 1
ATOM 1050 N N . PRO A 1 132 ? 31.275 -12.422 -3.485 1.00 53.69 132 PRO A N 1
ATOM 1051 C CA . PRO A 1 132 ? 30.330 -13.238 -2.732 1.00 53.69 132 PRO A CA 1
ATOM 1052 C C . PRO A 1 132 ? 30.175 -14.614 -3.389 1.00 53.69 132 PRO A C 1
ATOM 1054 O O . PRO A 1 132 ? 29.866 -14.735 -4.577 1.00 53.69 132 PRO A O 1
ATOM 1057 N N . THR A 1 133 ? 30.372 -15.673 -2.606 1.00 55.47 133 THR A N 1
ATOM 1058 C CA . THR A 1 133 ? 30.170 -17.048 -3.061 1.00 55.47 133 THR A CA 1
ATOM 1059 C C . THR A 1 133 ? 28.684 -17.285 -3.330 1.00 55.47 133 THR A C 1
ATOM 1061 O O . THR A 1 133 ? 27.835 -17.180 -2.442 1.00 55.47 133 THR A O 1
ATOM 1064 N N . LYS A 1 134 ? 28.351 -17.609 -4.585 1.00 61.84 134 LYS A N 1
ATOM 1065 C CA . LYS A 1 134 ? 27.008 -18.045 -4.983 1.00 61.84 134 LYS A CA 1
ATOM 1066 C C . LYS A 1 134 ? 26.662 -19.312 -4.201 1.00 61.84 134 LYS A C 1
ATOM 1068 O O . LYS A 1 134 ? 27.168 -20.391 -4.502 1.00 61.84 134 LYS A O 1
ATOM 1073 N N . ARG A 1 135 ? 25.787 -19.206 -3.199 1.00 65.56 135 ARG A N 1
ATOM 1074 C CA . ARG A 1 135 ? 25.192 -20.391 -2.574 1.00 65.56 135 ARG A CA 1
ATOM 1075 C C . ARG A 1 135 ? 24.210 -21.003 -3.567 1.00 65.56 135 ARG A C 1
ATOM 1077 O O . ARG A 1 135 ? 23.144 -20.446 -3.816 1.00 65.56 135 ARG A O 1
ATOM 1084 N N . ALA A 1 136 ? 24.576 -22.148 -4.136 1.00 62.16 136 ALA A N 1
ATOM 1085 C CA . ALA A 1 136 ? 23.659 -22.974 -4.903 1.00 62.16 136 ALA A CA 1
ATOM 1086 C C . ALA A 1 136 ? 22.520 -23.431 -3.979 1.00 62.16 136 ALA A C 1
ATOM 1088 O O . ALA A 1 136 ? 22.737 -24.162 -3.009 1.00 62.16 136 ALA A O 1
ATOM 1089 N N . ARG A 1 137 ? 21.293 -22.974 -4.253 1.00 61.50 137 ARG A N 1
ATOM 1090 C CA . ARG A 1 137 ? 20.097 -23.469 -3.571 1.00 61.50 137 ARG A CA 1
ATOM 1091 C C . ARG A 1 137 ? 19.897 -24.920 -4.001 1.00 61.50 137 ARG A C 1
ATOM 1093 O O . ARG A 1 137 ? 19.505 -25.184 -5.130 1.00 61.50 137 ARG A O 1
ATOM 1100 N N . LYS A 1 138 ? 20.198 -25.852 -3.097 1.00 62.84 138 LYS A N 1
ATOM 1101 C CA . LYS A 1 138 ? 19.930 -27.287 -3.233 1.00 62.84 138 LYS A CA 1
ATOM 1102 C C . LYS A 1 138 ? 18.419 -27.495 -3.404 1.00 62.84 138 LYS A C 1
ATOM 1104 O O . LYS A 1 138 ? 17.691 -27.540 -2.416 1.00 62.84 138 LYS A O 1
ATOM 1109 N N . SER A 1 139 ? 17.939 -27.586 -4.641 1.00 63.78 139 SER A N 1
ATOM 1110 C CA . SER A 1 139 ? 16.591 -28.067 -4.931 1.00 63.78 139 SER A CA 1
ATOM 1111 C C . SER A 1 139 ? 16.581 -29.578 -4.732 1.00 63.78 139 SER A C 1
ATOM 1113 O O . SER A 1 139 ? 17.323 -30.324 -5.365 1.00 63.78 139 SER A O 1
ATOM 1115 N N . ARG A 1 140 ? 15.770 -30.040 -3.789 1.00 59.28 140 ARG A N 1
ATOM 1116 C CA . ARG A 1 140 ? 15.486 -31.461 -3.623 1.00 59.28 140 ARG A CA 1
ATOM 1117 C C . ARG A 1 140 ? 14.008 -31.621 -3.316 1.00 59.28 140 ARG A C 1
ATOM 1119 O O . ARG A 1 140 ? 13.622 -31.776 -2.168 1.00 59.28 140 ARG A O 1
ATOM 1126 N N . ASN A 1 141 ? 13.209 -31.541 -4.372 1.00 60.94 141 ASN A N 1
ATOM 1127 C CA . ASN A 1 141 ? 11.959 -32.280 -4.431 1.00 60.94 141 ASN A CA 1
ATOM 1128 C C . ASN A 1 141 ? 11.752 -32.793 -5.867 1.00 60.94 141 ASN A C 1
ATOM 1130 O O . ASN A 1 141 ? 11.081 -32.179 -6.689 1.00 60.94 141 ASN A O 1
ATOM 1134 N N . LEU A 1 142 ? 12.462 -33.877 -6.199 1.00 60.94 142 LEU A N 1
ATOM 1135 C CA . LEU A 1 142 ? 12.360 -34.558 -7.496 1.00 60.94 142 LEU A CA 1
ATOM 1136 C C . LEU A 1 142 ? 11.027 -35.323 -7.626 1.00 60.94 142 LEU A C 1
ATOM 1138 O O . LEU A 1 142 ? 10.544 -35.515 -8.741 1.00 60.94 142 LEU A O 1
ATOM 1142 N N . GLU A 1 143 ? 10.423 -35.714 -6.498 1.00 65.25 143 GLU A N 1
ATOM 1143 C CA . GLU A 1 143 ? 9.117 -36.384 -6.444 1.00 65.25 143 GLU A CA 1
ATOM 1144 C C . GLU A 1 143 ? 7.971 -35.443 -6.830 1.00 65.25 143 GLU A C 1
ATOM 1146 O O . GLU A 1 143 ? 7.107 -35.823 -7.614 1.00 65.25 143 GLU A O 1
ATOM 1151 N N . GLU A 1 144 ? 8.000 -34.186 -6.384 1.00 65.06 144 GLU A N 1
ATOM 1152 C CA . GLU A 1 144 ? 6.989 -33.178 -6.728 1.00 65.06 144 GLU A CA 1
ATOM 1153 C C . GLU A 1 144 ? 7.000 -32.857 -8.232 1.00 65.06 144 GLU A C 1
ATOM 1155 O O . GLU A 1 144 ? 5.951 -32.702 -8.856 1.00 65.06 144 GLU A O 1
ATOM 1160 N N . ALA A 1 145 ? 8.180 -32.881 -8.863 1.00 74.06 145 ALA A N 1
ATOM 1161 C CA . ALA A 1 145 ? 8.294 -32.767 -10.315 1.00 74.06 145 ALA A CA 1
ATOM 1162 C C . ALA A 1 145 ? 7.716 -33.990 -11.053 1.00 74.06 145 ALA A C 1
ATOM 1164 O O . ALA A 1 145 ? 7.194 -33.845 -12.157 1.00 74.06 145 ALA A O 1
ATOM 1165 N N . ALA A 1 146 ? 7.803 -35.194 -10.477 1.00 80.06 146 ALA A N 1
ATOM 1166 C CA . ALA A 1 146 ? 7.186 -36.389 -11.052 1.00 80.06 146 ALA A CA 1
ATOM 1167 C C . ALA A 1 146 ? 5.656 -36.351 -10.924 1.00 80.06 146 ALA A C 1
ATOM 1169 O O . ALA A 1 146 ? 4.964 -36.642 -11.899 1.00 80.06 146 ALA A O 1
ATOM 1170 N N . PHE A 1 147 ? 5.145 -35.912 -9.770 1.00 88.12 147 PHE A N 1
ATOM 1171 C CA . PHE A 1 147 ? 3.716 -35.695 -9.543 1.00 88.12 147 PHE A CA 1
ATOM 1172 C C . PHE A 1 147 ? 3.132 -34.712 -10.562 1.00 88.12 147 PHE A C 1
ATOM 1174 O O . PHE A 1 147 ? 2.131 -35.013 -11.212 1.00 88.12 147 PHE A O 1
ATOM 1181 N N . LEU A 1 148 ? 3.807 -33.577 -10.773 1.00 88.88 148 LEU A N 1
ATOM 1182 C CA . LEU A 1 148 ? 3.337 -32.554 -11.703 1.00 88.88 148 LEU A CA 1
ATOM 1183 C C . LEU A 1 148 ? 3.291 -33.067 -13.152 1.00 88.88 148 LEU A C 1
ATOM 1185 O O . LEU A 1 148 ? 2.292 -32.862 -13.835 1.00 88.88 148 LEU A O 1
ATOM 1189 N N . ARG A 1 149 ? 4.316 -33.809 -13.606 1.00 88.75 149 ARG A N 1
ATOM 1190 C CA . ARG A 1 149 ? 4.309 -34.436 -14.945 1.00 88.75 149 ARG A CA 1
ATOM 1191 C C . ARG A 1 149 ? 3.157 -35.429 -15.114 1.00 88.75 149 ARG A C 1
ATOM 1193 O O . ARG A 1 149 ? 2.544 -35.473 -16.178 1.00 88.75 149 ARG A O 1
ATOM 1200 N N . HIS A 1 150 ? 2.864 -36.215 -1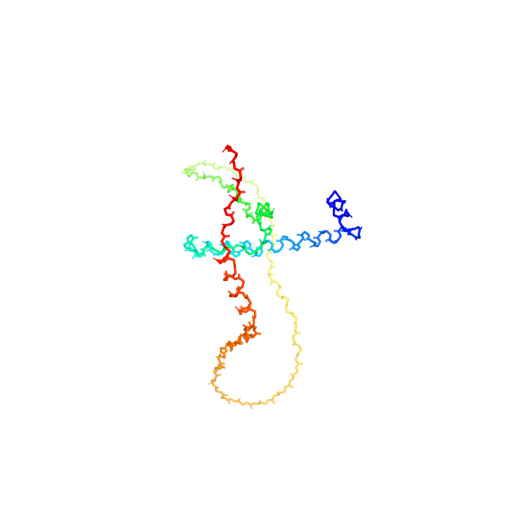4.078 1.00 89.50 150 HIS A N 1
ATOM 1201 C CA . HIS A 1 150 ? 1.808 -37.223 -14.130 1.00 89.50 150 HIS A CA 1
ATOM 1202 C C . HIS A 1 150 ? 0.406 -36.595 -14.153 1.00 89.50 150 HIS A C 1
ATOM 1204 O O . HIS A 1 150 ? -0.472 -37.074 -14.871 1.00 89.50 150 HIS A O 1
ATOM 1210 N N . ALA A 1 151 ? 0.202 -35.501 -13.413 1.00 90.19 151 ALA A N 1
ATOM 1211 C CA . ALA A 1 151 ? -1.051 -34.751 -13.418 1.00 90.19 151 ALA A CA 1
ATOM 1212 C C . ALA A 1 151 ? -1.332 -34.113 -14.789 1.00 90.19 151 ALA A C 1
ATOM 1214 O O . ALA A 1 151 ? -2.443 -34.224 -15.306 1.00 90.19 151 ALA A O 1
ATOM 1215 N N . THR A 1 152 ? -0.320 -33.504 -15.419 1.00 90.50 152 THR A N 1
ATOM 1216 C CA . THR A 1 152 ? -0.465 -32.910 -16.758 1.00 90.50 152 THR A CA 1
ATOM 1217 C C . THR A 1 152 ? -0.824 -33.954 -17.817 1.00 90.50 152 THR A C 1
ATOM 1219 O O . THR A 1 152 ? -1.692 -33.699 -18.649 1.00 90.50 152 THR A O 1
ATOM 1222 N N . ALA A 1 153 ? -0.215 -35.144 -17.766 1.00 88.00 153 ALA A N 1
ATOM 1223 C CA . ALA A 1 153 ? -0.555 -36.231 -18.682 1.00 88.00 153 ALA A CA 1
ATOM 1224 C C . ALA A 1 153 ? -2.017 -36.689 -18.522 1.00 88.00 153 ALA A C 1
ATOM 1226 O O . ALA A 1 153 ? -2.700 -36.885 -19.519 1.00 88.00 153 ALA A O 1
ATOM 1227 N N . ALA A 1 154 ? -2.524 -36.793 -17.288 1.00 87.75 154 ALA A N 1
ATOM 1228 C CA . ALA A 1 154 ? -3.905 -37.210 -17.035 1.00 87.75 154 ALA A CA 1
ATOM 1229 C C . ALA A 1 154 ? -4.943 -36.226 -17.607 1.00 87.75 154 ALA A C 1
ATOM 1231 O O . ALA A 1 154 ? -5.928 -36.659 -18.196 1.00 87.75 154 ALA A O 1
ATOM 1232 N N . ILE A 1 155 ? -4.699 -34.916 -17.487 1.00 81.56 155 ILE A N 1
ATOM 1233 C CA . ILE A 1 155 ? -5.581 -33.885 -18.061 1.00 81.56 155 ILE A CA 1
ATOM 1234 C C . ILE A 1 155 ? -5.550 -33.949 -19.592 1.00 81.56 155 ILE A C 1
ATOM 1236 O O . ILE A 1 155 ? -6.590 -33.868 -20.231 1.00 81.56 155 ILE A O 1
ATOM 1240 N N . SER A 1 156 ? -4.366 -34.143 -20.180 1.00 80.81 156 SER A N 1
ATOM 1241 C CA . SER A 1 156 ? -4.209 -34.237 -21.636 1.00 80.81 156 SER A CA 1
ATOM 1242 C C . SER A 1 156 ? -4.800 -35.510 -22.245 1.00 80.81 156 SER A C 1
ATOM 1244 O O . SER A 1 156 ? -5.031 -35.537 -23.451 1.00 80.81 156 SER A O 1
ATOM 1246 N N . MET A 1 157 ? -4.970 -36.571 -21.456 1.00 74.81 157 MET A N 1
ATOM 1247 C CA . MET A 1 157 ? -5.529 -37.843 -21.915 1.00 74.81 157 MET A CA 1
ATOM 1248 C C . MET A 1 157 ? -7.022 -37.989 -21.617 1.00 74.81 157 MET A C 1
ATOM 1250 O O . MET A 1 157 ? -7.597 -39.000 -22.013 1.00 74.81 157 MET A O 1
ATOM 1254 N N . ALA A 1 158 ? -7.653 -37.026 -20.939 1.00 68.50 158 ALA A N 1
ATOM 1255 C CA . ALA A 1 158 ? -9.100 -37.033 -20.786 1.00 68.50 158 ALA A CA 1
ATOM 1256 C C . ALA A 1 158 ? -9.731 -36.842 -22.178 1.00 68.50 158 ALA A C 1
ATOM 1258 O O . ALA A 1 158 ? -9.508 -35.798 -22.793 1.00 68.50 158 ALA A O 1
ATOM 1259 N N . PRO A 1 159 ? -10.476 -37.827 -22.716 1.00 67.00 159 PRO A N 1
ATOM 1260 C CA . PRO A 1 159 ? -11.289 -37.570 -23.889 1.00 67.00 159 PRO A CA 1
ATOM 1261 C C . PRO A 1 159 ? -12.328 -36.532 -23.474 1.00 67.00 159 PRO A C 1
ATOM 1263 O O . PRO A 1 159 ? -13.026 -36.732 -22.476 1.00 67.00 159 PRO A O 1
ATOM 1266 N N . ASP A 1 160 ? -12.396 -35.422 -24.210 1.00 60.91 160 ASP A N 1
ATOM 1267 C CA . ASP A 1 160 ? -13.523 -34.503 -24.136 1.00 60.91 160 ASP A CA 1
ATOM 1268 C C . ASP A 1 160 ? -14.792 -35.353 -24.157 1.00 60.91 160 ASP A C 1
ATOM 1270 O O . ASP A 1 160 ? -15.053 -36.078 -25.122 1.00 60.91 160 ASP A O 1
ATOM 1274 N N . GLY A 1 161 ? -15.528 -35.337 -23.046 1.00 57.53 161 GLY A N 1
ATOM 1275 C CA . GLY A 1 161 ? -16.829 -35.971 -22.945 1.00 57.53 161 GLY A CA 1
ATOM 1276 C C . GLY A 1 161 ? -17.764 -35.240 -23.891 1.00 57.53 161 GLY A C 1
ATOM 1277 O O . GLY A 1 161 ? -18.456 -34.315 -23.477 1.00 57.53 161 GLY A O 1
ATOM 1278 N N . GLN A 1 162 ? -17.733 -35.614 -25.172 1.00 52.28 162 GLN A N 1
ATOM 1279 C CA . GLN A 1 162 ? -18.780 -35.255 -26.104 1.00 52.28 162 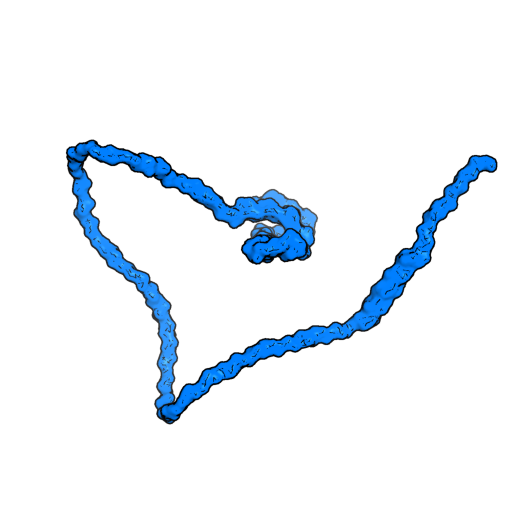GLN A CA 1
ATOM 1280 C C . GLN A 1 162 ? -20.067 -35.836 -25.541 1.00 52.28 162 GLN A C 1
ATOM 1282 O O . GLN A 1 162 ? -20.178 -37.042 -25.323 1.00 52.28 162 GLN A O 1
ATOM 1287 N N . GLU A 1 163 ? -20.981 -34.922 -25.243 1.00 54.09 163 GLU A N 1
ATOM 1288 C CA . GLU A 1 163 ? -22.331 -35.186 -24.793 1.00 54.09 163 GLU A CA 1
ATOM 1289 C C . GLU A 1 163 ? -22.953 -36.332 -25.598 1.00 54.09 163 GLU A C 1
ATOM 1291 O O . GLU A 1 163 ? -23.233 -36.210 -26.791 1.00 54.09 163 GLU A O 1
ATOM 1296 N N . GLU A 1 164 ? -23.210 -37.447 -24.919 1.00 57.06 164 GLU A N 1
ATOM 1297 C CA . GLU A 1 164 ? -24.255 -38.383 -25.307 1.00 57.06 164 GLU A CA 1
ATOM 1298 C C . GLU A 1 164 ? -25.598 -37.681 -25.048 1.00 57.06 164 GLU A C 1
ATOM 1300 O O . GLU A 1 164 ? -26.249 -37.879 -24.022 1.00 57.06 164 GLU A O 1
ATOM 1305 N N . LEU A 1 165 ? -25.985 -36.785 -25.959 1.00 58.47 165 LEU A N 1
ATOM 1306 C CA . LEU A 1 165 ? -27.331 -36.233 -26.004 1.00 58.47 165 LEU A CA 1
ATOM 1307 C C . LEU A 1 165 ? -28.164 -37.130 -26.917 1.00 58.47 165 LEU A C 1
ATOM 1309 O O . LEU A 1 165 ? -28.163 -37.010 -28.140 1.00 58.47 165 LEU A O 1
ATOM 1313 N N . LEU A 1 166 ? -28.843 -38.071 -26.262 1.00 58.56 166 LEU A N 1
ATOM 1314 C CA . LEU A 1 166 ? -30.023 -38.769 -26.750 1.00 58.56 166 LEU A CA 1
ATOM 1315 C C . LEU A 1 166 ? -30.987 -37.752 -27.371 1.00 58.56 166 LEU A C 1
ATOM 1317 O O . LEU A 1 166 ? -31.698 -37.068 -26.634 1.00 58.56 166 LEU A O 1
ATOM 1321 N N . ASP A 1 167 ? -31.043 -37.680 -28.701 1.00 56.34 167 ASP A N 1
ATOM 1322 C CA . ASP A 1 167 ? -32.179 -37.068 -29.377 1.00 56.34 167 ASP A CA 1
ATOM 1323 C C . ASP A 1 167 ? -33.039 -38.131 -30.052 1.00 56.34 167 ASP A C 1
ATOM 1325 O O . ASP A 1 167 ? -32.576 -39.079 -30.690 1.00 56.34 167 ASP A O 1
ATOM 1329 N N . ARG A 1 168 ? -34.327 -37.979 -29.784 1.00 63.94 168 ARG A N 1
ATOM 1330 C CA . ARG A 1 168 ? -35.419 -38.868 -30.139 1.00 63.94 168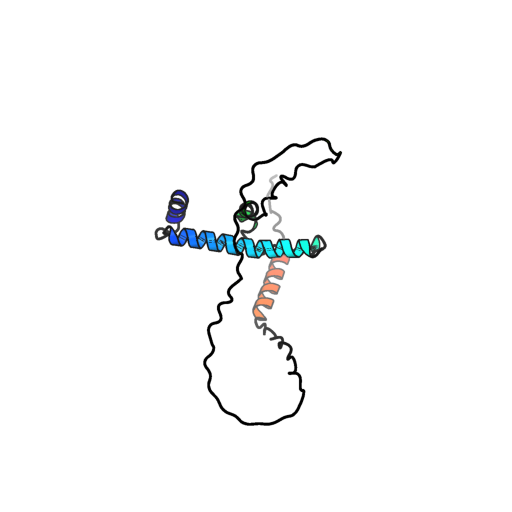 ARG A CA 1
ATOM 1331 C C . ARG A 1 168 ? -35.755 -38.703 -31.619 1.00 63.94 168 ARG A C 1
ATOM 1333 O O . ARG A 1 168 ? -36.061 -37.588 -32.038 1.00 63.94 168 ARG A O 1
ATOM 1340 N N . GLN A 1 169 ? -35.873 -39.815 -32.343 1.00 57.84 169 GLN A N 1
ATOM 1341 C CA . GLN A 1 169 ? -37.062 -40.144 -33.146 1.00 57.84 169 GLN A CA 1
ATOM 1342 C C . GLN A 1 169 ? -37.032 -41.596 -33.614 1.00 57.84 169 GLN A C 1
ATOM 1344 O O . GLN A 1 169 ? -35.968 -42.042 -34.091 1.00 57.84 169 GLN A O 1
#

Organism: Aquarana catesbeiana (NCBI:txid8400)

InterPro domains:
  IPR006578 MADF domain [PF10545] (9-65)

pLDDT: mean 70.57, std 22.26, range [31.62, 97.94]